Protein AF-A0A959C558-F1 (afdb_monomer_lite)

Secondary structure (DSSP, 8-state):
---------THHHHHHHHHHHHHHHSS---------BPPHHHHHHHHHHHHHHHHHHHHTS-TTSHHHHHHHHHHHHHHHHHHHHHTT--HHHHHHHGGGGS--TT---TT-TTS--TT----HHHHHHHHHHHHHHHB-

Foldseek 3Di:
DDDDDDPPDPVVVVVVVVVVVVVVVVPDPPPPPDFAFDDLVVLLVLLVVLLVVLVVVLVVDDPPDPVNVLSVVLNLLSVQLNVVSVVVDDSLVSLVCSLVLADAPVDPDPDVPPSHPPDDHQDPVNSVVSSVVSSVSGGD

pLDDT: mean 78.66, std 18.76, range [42.34, 96.94]

Radius of gyration: 25.9 Å; chains: 1; bounding box: 41×67×80 Å

Structure (mmCIF, N/CA/C/O backbone):
data_AF-A0A959C558-F1
#
_entry.id   AF-A0A959C558-F1
#
loop_
_atom_site.group_PDB
_atom_site.id
_atom_site.type_symbol
_atom_site.label_atom_id
_atom_site.label_alt_id
_atom_site.label_comp_id
_atom_site.label_asym_id
_atom_site.label_entity_id
_atom_site.label_seq_id
_atom_site.pdbx_PDB_ins_code
_atom_site.Cartn_x
_atom_site.Cartn_y
_atom_site.Cartn_z
_atom_site.occupancy
_atom_site.B_iso_or_equiv
_atom_site.auth_seq_id
_atom_site.auth_comp_id
_atom_site.auth_asym_id
_atom_site.auth_atom_id
_atom_site.pdbx_PDB_model_num
ATOM 1 N N . MET A 1 1 ? -27.855 54.405 -61.502 1.00 42.34 1 MET A N 1
ATOM 2 C CA . MET A 1 1 ? -28.038 53.811 -60.157 1.00 42.34 1 MET A CA 1
ATOM 3 C C . MET A 1 1 ? -26.860 52.882 -59.858 1.00 42.34 1 MET A C 1
ATOM 5 O O . MET A 1 1 ? -26.729 51.867 -60.527 1.00 42.34 1 MET A O 1
ATOM 9 N N . LYS A 1 2 ? -25.957 53.254 -58.937 1.00 42.38 2 LYS A N 1
ATOM 10 C CA . LYS A 1 2 ? -24.793 52.439 -58.524 1.00 42.38 2 LYS A CA 1
ATOM 11 C C . LYS A 1 2 ? -25.196 51.548 -57.340 1.00 42.38 2 LYS A C 1
ATOM 13 O O . LYS A 1 2 ? -25.729 52.064 -56.365 1.00 42.38 2 LYS A O 1
ATOM 18 N N . ARG A 1 3 ? -24.963 50.233 -57.426 1.00 54.16 3 ARG A N 1
ATOM 19 C CA . ARG A 1 3 ? -25.155 49.286 -56.313 1.00 54.16 3 ARG A CA 1
ATOM 20 C C . ARG A 1 3 ? -23.856 49.184 -55.509 1.00 54.16 3 ARG A C 1
ATOM 22 O O . ARG A 1 3 ? -22.824 48.814 -56.061 1.00 54.16 3 ARG A O 1
ATOM 29 N N . THR A 1 4 ? -23.912 49.521 -54.225 1.00 51.28 4 THR A N 1
ATOM 30 C CA . THR A 1 4 ? -22.798 49.383 -53.278 1.00 51.28 4 THR A CA 1
ATOM 31 C C . THR A 1 4 ? -22.761 47.948 -52.757 1.00 51.28 4 THR A C 1
ATOM 33 O O . THR A 1 4 ? -23.655 47.539 -52.023 1.00 51.28 4 THR A O 1
ATOM 36 N N . PHE A 1 5 ? -21.732 47.180 -53.118 1.00 54.28 5 PHE A N 1
ATOM 37 C CA . PHE A 1 5 ? -21.420 45.911 -52.459 1.00 54.28 5 PHE A CA 1
ATOM 38 C C . PHE A 1 5 ? -20.463 46.181 -51.297 1.00 54.28 5 PHE A C 1
ATOM 40 O O . PHE A 1 5 ? -19.358 46.691 -51.487 1.00 54.28 5 PHE A O 1
ATOM 47 N N . ALA A 1 6 ? -20.903 45.858 -50.082 1.00 54.84 6 ALA A N 1
ATOM 48 C CA . ALA A 1 6 ? -20.087 45.943 -48.883 1.00 54.84 6 ALA A CA 1
ATOM 49 C C . ALA A 1 6 ? -18.941 44.916 -48.952 1.00 54.84 6 ALA A C 1
ATOM 51 O O . ALA A 1 6 ? -19.169 43.709 -48.886 1.00 54.84 6 ALA A O 1
ATOM 52 N N . LYS A 1 7 ? -17.698 45.399 -49.057 1.00 52.62 7 LYS A N 1
ATOM 53 C CA . LYS A 1 7 ? -16.482 44.608 -48.819 1.00 52.62 7 LYS A CA 1
ATOM 54 C C . LYS A 1 7 ? -16.401 44.260 -47.327 1.00 52.62 7 LYS A C 1
ATOM 56 O O . LYS A 1 7 ? -15.834 45.023 -46.550 1.00 52.62 7 LYS A O 1
ATOM 61 N N . LYS A 1 8 ? -16.953 43.119 -46.905 1.00 50.59 8 LYS A N 1
ATOM 62 C CA . LYS A 1 8 ? -16.599 42.524 -45.606 1.00 50.59 8 LYS A CA 1
ATOM 63 C C . LYS A 1 8 ? -15.322 41.703 -45.782 1.00 50.59 8 LYS A C 1
ATOM 65 O O . LYS A 1 8 ? -15.321 40.655 -46.415 1.00 50.59 8 LYS A O 1
ATOM 70 N N . SER A 1 9 ? -14.230 42.266 -45.276 1.00 54.00 9 SER A N 1
ATOM 71 C CA . SER A 1 9 ? -12.895 41.669 -45.215 1.00 54.00 9 SER A CA 1
ATOM 72 C C . SER A 1 9 ? -12.901 40.356 -44.403 1.00 54.00 9 SER A C 1
ATOM 74 O O . SER A 1 9 ? -13.531 40.320 -43.345 1.00 54.00 9 SER A O 1
ATOM 76 N N . PRO A 1 10 ? -12.170 39.306 -44.827 1.00 53.06 10 PRO A N 1
ATOM 77 C CA . PRO A 1 10 ? -12.024 38.031 -44.106 1.00 53.06 10 PRO A CA 1
ATOM 78 C C . PRO A 1 10 ? -11.186 38.111 -42.807 1.00 53.06 10 PRO A C 1
ATOM 80 O O . PRO A 1 10 ? -10.848 37.083 -42.224 1.00 53.06 10 PRO A O 1
ATOM 83 N N . MET A 1 11 ? -10.859 39.312 -42.311 1.00 54.78 11 MET A N 1
ATOM 84 C CA . MET A 1 11 ? -10.000 39.522 -41.132 1.00 54.78 11 MET A CA 1
ATOM 85 C C . MET A 1 11 ? -10.522 38.911 -39.819 1.00 54.78 11 MET A C 1
ATOM 87 O O . MET A 1 11 ? -9.720 38.626 -38.935 1.00 54.78 11 MET A O 1
ATOM 91 N N . SER A 1 12 ? -11.828 38.657 -39.678 1.00 54.59 12 SER A N 1
ATOM 92 C CA . SER A 1 12 ? -12.367 38.019 -38.463 1.00 54.59 12 SER A CA 1
ATOM 93 C C . SER A 1 12 ? -12.041 36.521 -38.378 1.00 54.59 12 SER A C 1
ATOM 95 O O . SER A 1 12 ? -12.013 35.974 -37.278 1.00 54.59 12 SER A O 1
ATOM 97 N N . LEU A 1 13 ? -11.773 35.858 -39.510 1.00 55.53 13 LEU A N 1
ATOM 98 C CA . LEU A 1 13 ? -11.476 34.424 -39.533 1.00 55.53 13 LEU A CA 1
ATOM 99 C C . LEU A 1 13 ? -10.050 34.147 -39.030 1.00 55.53 13 LEU A C 1
ATOM 101 O O . LEU A 1 13 ? -9.817 33.197 -38.292 1.00 55.53 13 LEU A O 1
ATOM 105 N N . LEU A 1 14 ? -9.108 35.034 -39.366 1.00 57.03 14 LEU A N 1
ATOM 106 C CA . LEU A 1 14 ? -7.702 34.951 -38.954 1.00 57.03 14 LEU A CA 1
ATOM 107 C C . LEU A 1 14 ? -7.511 35.159 -37.443 1.00 57.03 14 LEU A C 1
ATOM 109 O O . LEU A 1 14 ? -6.673 34.496 -36.834 1.00 57.03 14 LEU A O 1
ATOM 113 N N . ALA A 1 15 ? -8.323 36.020 -36.822 1.00 59.06 15 ALA A N 1
ATOM 114 C CA . ALA A 1 15 ? -8.298 36.230 -35.374 1.00 59.06 15 ALA A CA 1
ATOM 115 C C . ALA A 1 15 ? -8.775 34.989 -34.588 1.00 59.06 15 ALA A C 1
ATOM 117 O O . ALA A 1 15 ? -8.243 34.695 -33.519 1.00 59.06 15 ALA A O 1
ATOM 118 N N . GLY A 1 16 ? -9.724 34.221 -35.140 1.00 58.84 16 GLY A N 1
ATOM 119 C CA . GLY A 1 16 ? -10.201 32.970 -34.538 1.00 58.84 16 GLY A CA 1
ATOM 120 C C . GLY A 1 16 ? -9.140 31.864 -34.515 1.00 58.84 16 GLY A C 1
ATOM 121 O O . GLY A 1 16 ? -9.011 31.161 -33.515 1.00 58.84 16 GLY A O 1
ATOM 122 N N . PHE A 1 17 ? -8.324 31.753 -35.570 1.00 60.06 17 PHE A N 1
ATOM 123 C CA . PHE A 1 17 ? -7.236 30.767 -35.630 1.00 60.06 17 PHE A CA 1
ATOM 124 C C . PHE A 1 17 ? -6.102 31.063 -34.640 1.00 60.06 17 PHE A C 1
ATOM 126 O O . PHE A 1 17 ? -5.551 30.131 -34.055 1.00 60.06 17 PHE A O 1
ATOM 133 N N . PHE A 1 18 ? -5.784 32.337 -34.392 1.00 61.16 18 PHE A N 1
ATOM 134 C CA . PHE A 1 18 ? -4.769 32.706 -33.399 1.00 61.16 18 PHE A CA 1
ATOM 135 C C . PHE A 1 18 ? -5.213 32.410 -31.960 1.00 61.16 18 PHE A C 1
ATOM 137 O O . PHE A 1 18 ? -4.411 31.920 -31.165 1.00 61.16 18 PHE A O 1
ATOM 144 N N . LEU A 1 19 ? -6.491 32.632 -31.633 1.00 60.91 19 LEU A N 1
ATOM 145 C CA . LEU A 1 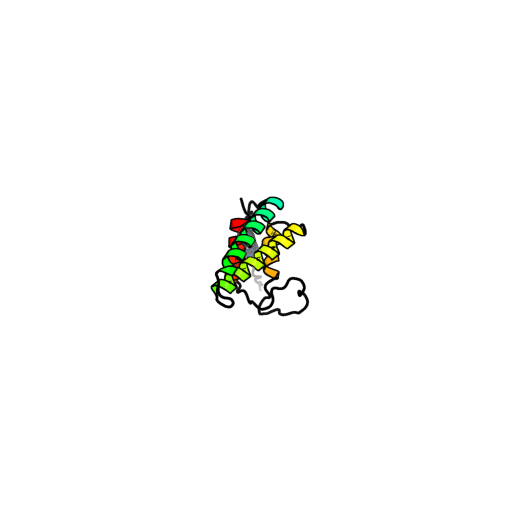19 ? -7.031 32.303 -30.310 1.00 60.91 19 LEU A CA 1
ATOM 146 C C . LEU A 1 19 ? -7.072 30.782 -30.073 1.00 60.91 19 LEU A C 1
ATOM 148 O O . LEU A 1 19 ? -6.740 30.316 -28.985 1.00 60.91 19 LEU A O 1
ATOM 152 N N . PHE A 1 20 ? -7.421 30.003 -31.104 1.00 57.84 20 PHE A N 1
ATOM 153 C CA . PHE A 1 20 ? -7.433 28.538 -31.032 1.00 57.84 20 PHE A CA 1
ATOM 154 C C . PHE A 1 20 ? -6.015 27.950 -30.930 1.00 57.84 20 PHE A C 1
ATOM 156 O O . PHE A 1 20 ? -5.785 27.014 -30.167 1.00 57.84 20 PHE A O 1
ATOM 163 N N . GLY A 1 21 ? -5.041 28.537 -31.636 1.00 60.59 21 GLY A N 1
ATOM 164 C CA . GLY A 1 21 ? -3.632 28.150 -31.537 1.00 60.59 21 GLY A CA 1
ATOM 165 C C . GLY A 1 21 ? -3.041 28.391 -30.145 1.00 60.59 21 GLY A C 1
ATOM 166 O O . GLY A 1 21 ? -2.326 27.536 -29.630 1.00 60.59 21 GLY A O 1
ATOM 167 N N . PHE A 1 22 ? -3.383 29.509 -29.497 1.00 61.56 22 PHE A N 1
ATOM 168 C CA . PHE A 1 22 ? -2.889 29.817 -28.150 1.00 61.56 22 PHE A CA 1
ATOM 169 C C . PHE A 1 22 ? -3.505 28.906 -27.070 1.00 61.56 22 PHE A C 1
ATOM 171 O O . PHE A 1 22 ? -2.815 28.517 -26.132 1.00 61.56 22 PHE A O 1
ATOM 178 N N . LEU A 1 23 ? -4.768 28.493 -27.238 1.00 57.38 23 LEU A N 1
ATOM 179 C CA . LEU A 1 23 ? -5.447 27.530 -26.357 1.00 57.38 23 LEU A CA 1
ATOM 180 C C . LEU A 1 23 ? -4.857 26.110 -26.431 1.00 57.38 23 LEU A C 1
ATOM 182 O O . LEU A 1 23 ? -4.850 25.400 -25.429 1.00 57.38 23 LEU A O 1
ATOM 186 N N . LEU A 1 24 ? -4.318 25.698 -27.583 1.00 58.75 24 LEU A N 1
ATOM 187 C CA . LEU A 1 24 ? -3.624 24.408 -27.723 1.00 58.75 24 LEU A CA 1
ATOM 188 C C . LEU A 1 24 ? -2.228 24.404 -27.076 1.00 58.75 24 LEU A C 1
ATOM 190 O O . LEU A 1 24 ? -1.742 23.344 -26.694 1.00 58.75 24 LEU A O 1
ATOM 194 N N . LEU A 1 25 ? -1.595 25.571 -26.917 1.00 58.12 25 LEU A N 1
ATOM 195 C CA . LEU A 1 25 ? -0.308 25.720 -26.222 1.00 58.12 25 LEU A CA 1
ATOM 196 C C . LEU A 1 25 ? -0.454 25.807 -24.695 1.00 58.12 25 LEU A C 1
ATOM 198 O O . LEU A 1 25 ? 0.499 25.506 -23.980 1.00 58.12 25 LEU A O 1
ATOM 202 N N . THR A 1 26 ? -1.633 26.186 -24.191 1.00 56.09 26 THR A N 1
ATOM 203 C CA . THR A 1 26 ? -1.946 26.215 -22.750 1.00 56.09 26 THR A CA 1
ATOM 204 C C . THR A 1 26 ? -2.717 24.987 -22.271 1.00 56.09 26 THR A C 1
ATOM 206 O O . THR A 1 26 ? -2.997 24.877 -21.076 1.00 56.09 26 THR A O 1
ATOM 209 N N . ALA A 1 27 ? -3.026 24.043 -23.168 1.00 53.09 27 ALA A N 1
ATOM 210 C CA . ALA A 1 27 ? -3.587 22.741 -22.836 1.00 53.09 27 ALA A CA 1
ATOM 211 C C . ALA A 1 27 ? -2.550 21.903 -22.072 1.00 53.09 27 ALA A C 1
ATOM 213 O O . ALA A 1 27 ? -1.817 21.097 -22.638 1.00 53.09 27 ALA A O 1
ATOM 214 N N . GLY A 1 28 ? -2.485 22.183 -20.771 1.00 49.69 28 GLY A N 1
ATOM 215 C CA . GLY A 1 28 ? -2.039 21.326 -19.685 1.00 49.69 28 GLY A CA 1
ATOM 216 C C . GLY A 1 28 ? -1.131 20.179 -20.090 1.00 49.69 28 GLY A C 1
ATOM 217 O O . GLY A 1 28 ? -1.588 19.049 -20.257 1.00 49.69 28 GLY A O 1
ATOM 218 N N . ARG A 1 29 ? 0.179 20.431 -20.066 1.00 49.72 29 ARG A N 1
ATOM 219 C CA . ARG A 1 29 ? 1.078 19.412 -19.533 1.00 49.72 29 ARG A CA 1
ATOM 220 C C . ARG A 1 29 ? 0.676 19.206 -18.072 1.00 49.72 29 ARG A C 1
ATOM 222 O O . ARG A 1 29 ? 1.213 19.845 -17.177 1.00 49.72 29 ARG A O 1
ATOM 229 N N . ALA A 1 30 ? -0.318 18.354 -17.835 1.00 47.44 30 ALA A N 1
ATOM 230 C CA . ALA A 1 30 ? -0.307 17.546 -16.634 1.00 47.44 30 ALA A CA 1
ATOM 231 C C . ALA A 1 30 ? 0.963 16.708 -16.773 1.00 47.44 30 ALA A C 1
ATOM 233 O O . ALA A 1 30 ? 0.984 15.713 -17.495 1.00 47.44 30 ALA A O 1
ATOM 234 N N . GLU A 1 31 ? 2.070 17.216 -16.237 1.00 45.94 31 GLU A N 1
ATOM 235 C CA . GLU A 1 31 ? 3.290 16.439 -16.134 1.00 45.94 31 GLU A CA 1
ATOM 236 C C . GLU A 1 31 ? 2.910 15.207 -15.323 1.00 45.94 31 GLU A C 1
ATOM 238 O O . GLU A 1 31 ? 2.581 15.312 -14.142 1.00 45.94 31 GLU A O 1
ATOM 243 N N . ALA A 1 32 ? 2.847 14.049 -15.983 1.00 52.47 32 ALA A N 1
ATOM 244 C CA . ALA A 1 32 ? 2.770 12.786 -15.281 1.00 52.47 32 ALA A CA 1
ATOM 245 C C . ALA A 1 32 ? 3.970 12.775 -14.332 1.00 52.47 32 ALA A C 1
ATOM 247 O O . ALA A 1 32 ? 5.115 12.746 -14.796 1.00 52.47 32 ALA A O 1
ATOM 248 N N . GLN A 1 33 ? 3.715 12.905 -13.026 1.00 60.19 33 GLN A N 1
ATOM 249 C CA . GLN A 1 33 ? 4.766 12.819 -12.021 1.00 60.19 33 GLN A CA 1
ATOM 250 C C . GLN A 1 33 ? 5.444 11.469 -12.223 1.00 60.19 33 GLN A C 1
ATOM 252 O O . GLN A 1 33 ? 4.868 10.416 -11.966 1.00 60.19 33 GLN A O 1
ATOM 257 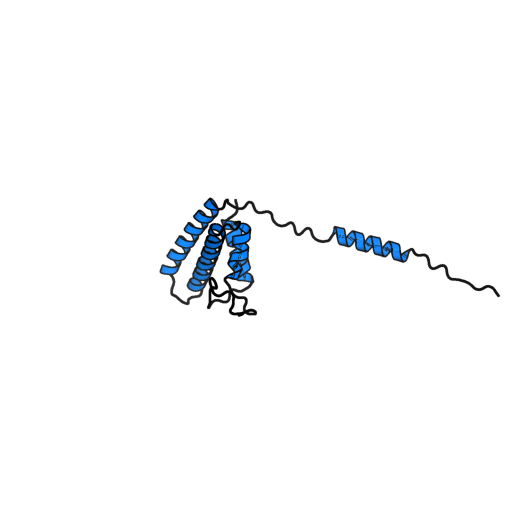N N . THR A 1 34 ? 6.645 11.509 -12.794 1.00 75.62 34 THR A N 1
ATOM 258 C CA . THR A 1 34 ? 7.413 10.307 -13.088 1.00 75.62 34 THR A CA 1
ATOM 259 C C . THR A 1 34 ? 8.115 9.936 -11.800 1.00 75.62 34 THR A C 1
ATOM 261 O O . THR A 1 34 ? 9.147 10.508 -11.455 1.00 75.62 34 THR A O 1
ATOM 264 N N . TYR A 1 35 ? 7.499 9.040 -11.041 1.00 84.38 35 TYR A N 1
ATOM 265 C CA . TYR A 1 35 ? 8.092 8.544 -9.813 1.00 84.38 35 TYR A CA 1
ATOM 266 C C . TYR A 1 35 ? 9.205 7.539 -10.117 1.00 84.38 35 TYR A C 1
ATOM 268 O O . TYR A 1 35 ? 9.106 6.734 -11.046 1.00 84.38 35 TYR A O 1
ATOM 276 N N . ASN A 1 36 ? 10.261 7.559 -9.302 1.00 92.25 36 ASN A N 1
ATOM 277 C CA . ASN A 1 36 ? 11.300 6.539 -9.342 1.00 92.25 36 ASN A CA 1
ATOM 278 C C . ASN A 1 36 ? 10.827 5.307 -8.562 1.00 92.25 36 ASN A C 1
ATOM 280 O O . ASN A 1 36 ? 11.062 5.188 -7.362 1.00 92.25 36 ASN A O 1
ATOM 284 N N . TRP A 1 37 ? 10.081 4.427 -9.223 1.00 94.19 37 TRP A N 1
ATOM 285 C CA . TRP A 1 37 ? 9.516 3.239 -8.590 1.00 94.19 37 TRP A CA 1
ATOM 286 C C . TRP A 1 37 ? 10.594 2.233 -8.183 1.00 94.19 37 TRP A C 1
ATOM 288 O O . TRP A 1 37 ? 11.555 1.983 -8.916 1.00 94.19 37 TRP A O 1
ATOM 298 N N . MET A 1 38 ? 10.396 1.598 -7.028 1.00 96.00 38 MET A N 1
ATOM 299 C CA . MET A 1 38 ? 11.201 0.454 -6.613 1.00 96.00 38 MET A CA 1
ATOM 300 C C . MET A 1 38 ? 11.133 -0.676 -7.648 1.00 96.00 38 MET A C 1
ATOM 302 O O . MET A 1 38 ? 10.131 -0.866 -8.340 1.00 96.00 38 MET A O 1
ATOM 306 N N . GLN A 1 39 ? 12.192 -1.482 -7.704 1.00 94.75 39 GLN A N 1
ATOM 307 C CA . GLN A 1 39 ? 12.177 -2.724 -8.476 1.00 94.75 39 GLN A CA 1
ATOM 308 C C . GLN A 1 39 ? 11.193 -3.727 -7.860 1.00 94.75 39 GLN A C 1
ATOM 310 O O . GLN A 1 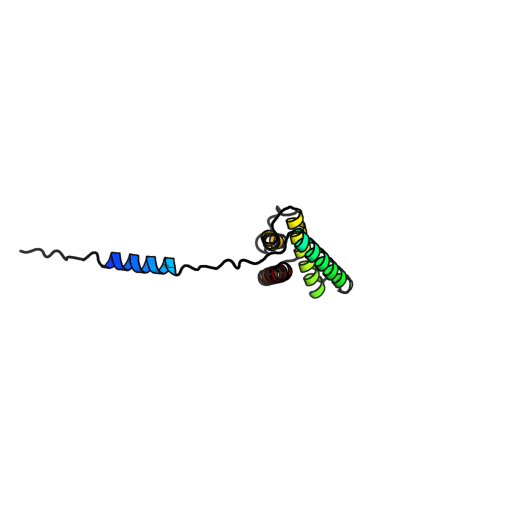39 ? 10.984 -3.731 -6.645 1.00 94.75 39 GLN A O 1
ATOM 315 N N . SER A 1 40 ? 10.623 -4.613 -8.681 1.00 94.75 40 SER A N 1
ATOM 316 C CA . SER A 1 40 ? 9.564 -5.543 -8.261 1.00 94.75 40 SER A CA 1
ATOM 317 C C . SER A 1 40 ? 9.924 -6.375 -7.026 1.00 94.75 40 SER A C 1
ATOM 319 O O . SER A 1 40 ? 9.090 -6.523 -6.135 1.00 94.75 40 SER A O 1
ATOM 321 N N . ASP A 1 41 ? 11.152 -6.889 -6.931 1.00 94.75 41 ASP A N 1
ATOM 322 C CA . ASP A 1 41 ? 11.586 -7.697 -5.782 1.00 94.75 41 ASP A CA 1
ATOM 323 C C . ASP A 1 41 ? 11.704 -6.869 -4.499 1.00 94.75 41 ASP A C 1
ATOM 325 O O . ASP A 1 41 ? 11.280 -7.307 -3.428 1.00 94.75 41 ASP A O 1
ATOM 329 N N . GLN A 1 42 ? 12.222 -5.643 -4.611 1.00 96.06 42 GLN A N 1
ATOM 330 C CA . GLN A 1 42 ? 12.318 -4.712 -3.491 1.00 96.06 42 GLN A CA 1
ATOM 331 C C . GLN A 1 42 ? 10.921 -4.294 -3.019 1.00 96.06 42 GLN A C 1
ATOM 333 O O . GLN A 1 42 ? 10.619 -4.402 -1.833 1.00 96.06 42 GLN A O 1
ATOM 338 N N . ALA A 1 43 ? 10.040 -3.903 -3.944 1.00 96.12 43 ALA A N 1
ATOM 339 C CA . ALA A 1 43 ? 8.661 -3.536 -3.636 1.00 96.12 43 ALA A CA 1
ATOM 340 C C . ALA A 1 43 ? 7.918 -4.684 -2.934 1.00 96.12 43 ALA A C 1
ATOM 342 O O . ALA A 1 43 ? 7.248 -4.472 -1.925 1.00 96.12 43 ALA A O 1
ATOM 343 N N . GLN A 1 44 ? 8.085 -5.922 -3.407 1.00 96.62 44 GLN A N 1
ATOM 344 C CA . GLN A 1 44 ? 7.512 -7.106 -2.765 1.00 96.62 44 GLN A CA 1
ATOM 345 C C . GLN A 1 44 ? 7.980 -7.291 -1.319 1.00 96.62 44 GLN A C 1
ATOM 347 O O . GLN A 1 44 ? 7.168 -7.642 -0.460 1.00 96.62 44 GLN A O 1
ATOM 352 N N . GLN A 1 45 ? 9.268 -7.084 -1.038 1.00 96.81 45 GLN A N 1
ATOM 353 C CA . GLN A 1 45 ? 9.799 -7.182 0.323 1.00 96.81 45 GLN A CA 1
ATOM 354 C C . GLN A 1 45 ? 9.244 -6.073 1.222 1.00 96.81 45 GLN A C 1
ATOM 356 O O . GLN A 1 45 ? 8.756 -6.380 2.312 1.00 96.81 45 GLN A O 1
ATOM 361 N N . THR A 1 46 ? 9.232 -4.826 0.744 1.00 96.94 46 THR A N 1
ATOM 362 C CA . THR A 1 46 ? 8.647 -3.679 1.456 1.00 96.94 46 THR A CA 1
ATOM 363 C C . THR A 1 46 ? 7.180 -3.936 1.803 1.00 96.94 46 THR A C 1
ATOM 365 O O . THR A 1 46 ? 6.773 -3.801 2.955 1.00 96.94 46 THR A O 1
ATOM 368 N N . ILE A 1 47 ? 6.388 -4.403 0.835 1.00 96.69 47 ILE A N 1
ATOM 369 C CA . ILE A 1 47 ? 4.962 -4.688 1.040 1.00 96.69 47 ILE A CA 1
ATOM 370 C C . ILE A 1 47 ? 4.755 -5.843 2.026 1.00 96.69 47 ILE A C 1
ATOM 372 O O . ILE A 1 47 ? 3.857 -5.779 2.864 1.00 96.69 47 ILE A O 1
ATOM 376 N N . LYS A 1 48 ? 5.574 -6.902 1.968 1.00 96.25 48 LYS A N 1
ATOM 377 C CA . LYS A 1 48 ? 5.496 -8.010 2.938 1.00 96.25 48 LYS A CA 1
ATOM 378 C C . LYS A 1 48 ? 5.723 -7.528 4.369 1.00 96.25 48 LYS A C 1
ATOM 380 O O . LYS A 1 48 ? 4.996 -7.947 5.272 1.00 96.25 48 LYS A O 1
ATOM 385 N N . GLN A 1 49 ? 6.717 -6.666 4.574 1.00 96.38 49 GLN A N 1
ATOM 386 C CA . GLN A 1 49 ? 6.991 -6.071 5.881 1.00 96.38 49 GLN A CA 1
ATOM 387 C C . GLN A 1 49 ? 5.813 -5.210 6.348 1.00 96.38 49 GLN A C 1
ATOM 389 O O . GLN A 1 49 ? 5.327 -5.411 7.459 1.00 96.38 49 GLN A O 1
ATOM 394 N N . GLU A 1 50 ? 5.284 -4.344 5.482 1.00 96.12 50 GLU A N 1
ATOM 395 C CA . GLU A 1 50 ? 4.129 -3.493 5.797 1.00 96.12 50 GLU A CA 1
ATOM 396 C C . GLU A 1 50 ? 2.897 -4.317 6.199 1.00 96.12 50 GLU A C 1
ATOM 398 O O . GLU A 1 50 ? 2.292 -4.083 7.244 1.00 96.12 50 GLU A O 1
ATOM 403 N N . VAL A 1 51 ? 2.558 -5.351 5.422 1.00 95.31 51 VAL A N 1
ATOM 404 C CA . VAL A 1 51 ? 1.429 -6.241 5.731 1.00 95.31 51 VAL A CA 1
ATOM 405 C C . VAL A 1 51 ? 1.628 -6.951 7.072 1.00 95.31 51 VAL A C 1
ATOM 407 O O . VAL A 1 51 ? 0.661 -7.126 7.811 1.00 95.31 51 VAL A O 1
ATOM 410 N N . THR A 1 52 ? 2.860 -7.334 7.409 1.00 95.50 52 THR A N 1
ATOM 411 C CA . THR A 1 52 ? 3.182 -7.983 8.691 1.00 95.50 52 THR A CA 1
ATOM 412 C C . THR A 1 52 ? 2.982 -7.018 9.862 1.00 95.50 52 THR A C 1
ATOM 414 O O . THR A 1 52 ? 2.389 -7.388 10.880 1.00 95.50 52 THR A O 1
ATOM 417 N N . THR A 1 53 ? 3.405 -5.762 9.703 1.00 95.69 53 THR A N 1
ATOM 418 C CA . THR A 1 53 ? 3.171 -4.690 10.681 1.00 95.69 53 THR A CA 1
ATOM 419 C C . THR A 1 53 ? 1.676 -4.460 10.886 1.00 95.69 53 THR A C 1
ATOM 421 O O . THR A 1 53 ? 1.198 -4.535 12.016 1.00 95.69 53 THR A O 1
ATOM 424 N N . LEU A 1 54 ? 0.910 -4.296 9.803 1.00 94.94 54 LEU A N 1
ATOM 425 C CA . LEU A 1 54 ? -0.540 -4.089 9.869 1.00 94.94 54 LEU A CA 1
ATOM 426 C C . LEU A 1 54 ? -1.265 -5.282 10.511 1.00 94.94 54 LEU A C 1
ATOM 428 O O . LEU A 1 54 ? -2.157 -5.099 11.336 1.00 94.94 54 LEU A O 1
ATOM 432 N N . GLN A 1 55 ? -0.860 -6.516 10.196 1.00 93.19 55 GLN A N 1
ATOM 433 C CA . GLN A 1 55 ? -1.410 -7.717 10.835 1.00 93.19 55 GLN A CA 1
ATOM 434 C C . GLN A 1 55 ? -1.120 -7.776 12.335 1.00 93.19 55 GLN A C 1
ATOM 436 O O . GLN A 1 55 ? -1.960 -8.254 13.096 1.00 93.19 55 GLN A O 1
ATOM 441 N N . THR A 1 56 ? 0.042 -7.289 12.764 1.00 93.81 56 THR A N 1
ATOM 442 C CA . THR A 1 56 ? 0.382 -7.182 14.187 1.00 93.81 56 THR A CA 1
ATOM 443 C C . THR A 1 56 ? -0.490 -6.125 14.863 1.00 93.81 56 THR A C 1
ATOM 445 O O . THR A 1 56 ? -1.061 -6.391 15.919 1.00 93.81 56 THR A O 1
ATOM 448 N N . SER A 1 57 ? -0.691 -4.969 14.223 1.00 92.62 57 SER A N 1
ATOM 449 C CA . SER A 1 57 ? -1.593 -3.920 14.715 1.00 92.62 57 SER A CA 1
ATOM 450 C C . SER A 1 57 ? -3.037 -4.408 14.872 1.00 92.62 57 SER A C 1
ATOM 452 O O . SER A 1 57 ? -3.669 -4.097 15.878 1.00 92.62 57 SER A O 1
ATOM 454 N N . LEU A 1 58 ? -3.550 -5.223 13.940 1.00 91.88 58 LEU A N 1
ATOM 455 C CA . LEU A 1 58 ? -4.912 -5.775 14.026 1.00 91.88 58 LEU A CA 1
ATOM 456 C C . LEU A 1 58 ? -5.144 -6.638 15.273 1.00 91.88 58 LEU A C 1
ATOM 458 O O . LEU A 1 58 ? -6.265 -6.670 15.771 1.00 91.88 58 LEU A O 1
ATOM 462 N N . GLN A 1 59 ? -4.118 -7.318 15.795 1.00 91.94 59 GLN A N 1
ATOM 463 C CA . GLN A 1 59 ? -4.253 -8.157 16.997 1.00 91.94 59 GLN A CA 1
ATOM 464 C C . GLN A 1 59 ? -4.508 -7.332 18.265 1.00 91.94 59 GLN A C 1
ATOM 466 O O . GLN A 1 59 ? -5.107 -7.834 19.212 1.00 91.94 59 GLN A O 1
ATOM 471 N N . GLY A 1 60 ? -4.067 -6.070 18.280 1.00 90.25 60 GLY A N 1
ATOM 472 C CA . GLY A 1 60 ? -4.286 -5.140 19.388 1.00 90.25 60 GLY A CA 1
ATOM 473 C C . GLY A 1 60 ? -5.570 -4.315 19.274 1.00 90.25 60 GLY A C 1
ATOM 474 O O . GLY A 1 60 ? -5.853 -3.520 20.168 1.00 90.25 60 GLY A O 1
ATOM 475 N N . LEU A 1 61 ? -6.334 -4.462 18.187 1.00 92.88 61 LEU A N 1
ATOM 476 C CA . LEU A 1 61 ? -7.511 -3.645 17.901 1.00 92.88 61 LEU A CA 1
ATOM 477 C C . LEU A 1 61 ? -8.800 -4.456 18.025 1.00 92.88 61 LEU A C 1
ATOM 479 O O . LEU A 1 61 ? -8.894 -5.596 17.577 1.00 92.88 61 LEU A O 1
ATOM 483 N N . THR A 1 62 ? -9.833 -3.830 18.584 1.00 92.38 62 THR A N 1
ATOM 484 C CA . THR A 1 62 ? -11.156 -4.448 18.700 1.00 92.38 62 THR A CA 1
ATOM 485 C C . THR A 1 62 ? -11.839 -4.514 17.328 1.00 92.38 62 THR A C 1
ATOM 487 O O . THR A 1 62 ? -12.012 -3.462 16.697 1.00 92.38 62 THR A O 1
ATOM 490 N N . PRO A 1 63 ? -12.284 -5.701 16.870 1.00 89.94 63 PRO A N 1
ATOM 491 C CA . PRO A 1 63 ? -13.004 -5.851 15.608 1.00 89.94 63 PRO A CA 1
ATOM 492 C C . PRO A 1 63 ? -14.222 -4.929 15.498 1.00 89.94 63 PRO A C 1
ATOM 494 O O . PRO A 1 63 ? -14.955 -4.727 16.465 1.00 89.94 63 PRO A O 1
ATOM 497 N N . GLY A 1 64 ? -14.439 -4.364 14.309 1.00 83.44 64 GLY A N 1
ATOM 498 C CA . GLY A 1 64 ? -15.569 -3.474 14.017 1.00 83.44 64 GLY A CA 1
ATOM 499 C C . GLY A 1 64 ? -15.382 -2.017 14.451 1.00 83.44 64 GLY A C 1
ATOM 500 O O . GLY A 1 64 ? -16.180 -1.167 14.059 1.00 83.44 64 GLY A O 1
ATOM 501 N N . THR A 1 65 ? -14.323 -1.691 15.199 1.00 89.38 65 THR A N 1
ATOM 502 C CA . THR A 1 65 ? -13.957 -0.290 15.461 1.00 89.38 65 THR A CA 1
ATOM 503 C C . THR A 1 65 ? -13.414 0.386 14.203 1.00 89.38 65 THR A C 1
ATOM 505 O O . THR A 1 65 ? -12.884 -0.270 13.306 1.00 89.38 65 THR A O 1
ATOM 508 N N . GLN A 1 66 ? -13.495 1.720 14.144 1.00 89.12 66 GLN A N 1
ATOM 509 C CA . GLN A 1 66 ? -12.957 2.484 13.014 1.00 89.12 66 GLN A CA 1
ATOM 510 C C . GLN A 1 66 ? -11.464 2.202 12.790 1.00 89.12 66 GLN A C 1
ATOM 512 O O . GLN A 1 66 ? -11.066 1.966 11.656 1.00 89.12 66 GLN A O 1
ATOM 517 N N . GLY A 1 67 ? -10.661 2.161 13.860 1.00 89.25 67 GLY A N 1
ATOM 518 C CA . GLY A 1 67 ? -9.231 1.860 13.759 1.00 89.25 67 GLY A CA 1
ATOM 519 C C . GLY A 1 67 ? -8.956 0.452 13.228 1.00 89.25 67 GLY A C 1
ATOM 520 O O . GLY A 1 67 ? -8.087 0.276 12.383 1.00 89.25 67 GLY A O 1
ATOM 521 N N . TYR A 1 68 ? -9.732 -0.549 13.658 1.00 91.25 68 TYR A N 1
ATOM 522 C CA . TYR A 1 68 ? -9.611 -1.908 13.125 1.00 91.25 68 TYR A CA 1
ATOM 523 C C . TYR A 1 68 ? -9.921 -1.958 11.626 1.00 91.25 68 TYR A C 1
ATOM 525 O O . TYR A 1 68 ? -9.162 -2.532 10.849 1.00 91.25 68 TYR A O 1
ATOM 533 N N . ASN A 1 69 ? -11.025 -1.331 11.218 1.00 89.62 69 ASN A N 1
ATOM 534 C CA . ASN A 1 69 ? -11.470 -1.324 9.828 1.00 89.62 69 ASN A CA 1
ATOM 535 C C . ASN A 1 69 ? -10.476 -0.593 8.917 1.00 89.62 69 ASN A C 1
ATOM 537 O O . ASN A 1 69 ? -10.210 -1.059 7.812 1.00 89.62 69 ASN A O 1
ATOM 541 N N . ASP A 1 70 ? -9.900 0.512 9.390 1.00 90.69 70 ASP A N 1
ATOM 542 C CA . ASP A 1 70 ? -8.890 1.272 8.656 1.00 90.69 70 ASP A CA 1
ATOM 543 C C . ASP A 1 70 ? -7.624 0.438 8.411 1.00 90.69 70 ASP A C 1
ATOM 545 O O . ASP A 1 70 ? -7.213 0.249 7.265 1.00 90.69 70 ASP A O 1
ATOM 549 N N . VAL A 1 71 ? -7.067 -0.182 9.456 1.00 93.19 71 VAL A N 1
ATOM 550 C CA . VAL A 1 71 ? -5.898 -1.071 9.324 1.00 93.19 71 VAL A CA 1
ATOM 551 C C . VAL A 1 71 ? -6.211 -2.271 8.423 1.00 93.19 71 VAL A C 1
ATOM 553 O O . VAL A 1 71 ? -5.364 -2.702 7.636 1.00 93.19 71 VAL A O 1
ATOM 556 N N . LEU A 1 72 ? -7.434 -2.802 8.489 1.00 91.81 72 LEU A N 1
ATOM 557 C CA . LEU A 1 72 ? -7.867 -3.909 7.642 1.00 91.81 72 LEU A CA 1
ATOM 558 C C . LEU A 1 72 ? -7.913 -3.502 6.159 1.00 91.81 72 LEU A C 1
ATOM 560 O O . LEU A 1 72 ? -7.407 -4.242 5.312 1.00 91.81 72 LEU A O 1
ATOM 564 N N . ILE A 1 73 ? -8.454 -2.321 5.848 1.00 92.12 73 ILE A N 1
ATOM 565 C CA . ILE A 1 73 ? -8.473 -1.747 4.493 1.00 92.12 73 ILE A CA 1
ATOM 566 C C . ILE A 1 73 ? -7.044 -1.612 3.951 1.00 92.12 73 ILE A C 1
ATOM 568 O O . ILE A 1 73 ? -6.768 -2.096 2.850 1.00 92.12 73 ILE A O 1
ATOM 572 N N . HIS A 1 74 ? -6.123 -1.044 4.736 1.00 94.31 74 HIS A N 1
ATOM 573 C CA . HIS A 1 74 ? -4.715 -0.918 4.345 1.00 94.31 74 HIS A CA 1
ATOM 574 C C . HIS A 1 74 ? -4.089 -2.295 4.087 1.00 94.31 74 HIS A C 1
ATOM 576 O O . HIS A 1 74 ? -3.468 -2.518 3.046 1.00 94.31 74 HIS A O 1
ATOM 582 N N . ALA A 1 75 ? -4.308 -3.266 4.978 1.00 93.81 75 ALA A N 1
ATOM 583 C CA . ALA A 1 75 ? -3.749 -4.608 4.828 1.00 93.81 75 ALA A CA 1
ATOM 584 C C . ALA A 1 75 ? -4.252 -5.311 3.555 1.00 93.81 75 ALA A C 1
ATOM 586 O O . ALA A 1 75 ? -3.477 -5.987 2.872 1.00 93.81 75 ALA A O 1
ATOM 587 N N . HIS A 1 76 ? -5.536 -5.161 3.219 1.00 92.75 76 HIS A N 1
ATOM 588 C CA . HIS A 1 76 ? -6.103 -5.707 1.985 1.00 92.75 76 HIS A CA 1
ATOM 589 C C . HIS A 1 76 ? -5.567 -5.002 0.740 1.00 92.75 76 HIS A C 1
ATOM 591 O O . HIS A 1 76 ? -5.194 -5.680 -0.220 1.00 92.75 76 HIS A O 1
ATOM 597 N N . TYR A 1 77 ? -5.453 -3.675 0.777 1.00 94.44 77 TYR A N 1
ATOM 598 C CA . TYR A 1 77 ? -4.880 -2.895 -0.314 1.00 94.44 77 TYR A CA 1
ATOM 599 C C . TYR A 1 77 ? -3.431 -3.311 -0.615 1.00 94.44 77 TYR A C 1
ATOM 601 O O . TYR A 1 77 ? -3.116 -3.689 -1.744 1.00 94.44 77 TYR A O 1
ATOM 609 N N . TYR A 1 78 ? -2.565 -3.377 0.398 1.00 96.44 78 TYR A N 1
ATOM 610 C CA . TYR A 1 78 ? -1.172 -3.797 0.220 1.00 96.44 78 TYR A CA 1
ATOM 611 C C . TYR A 1 78 ? -1.040 -5.252 -0.254 1.00 96.44 78 TYR A C 1
ATOM 613 O O . TYR A 1 78 ? -0.231 -5.549 -1.137 1.00 96.44 78 TYR A O 1
ATOM 621 N N . LYS A 1 79 ? -1.882 -6.171 0.238 1.00 94.69 79 LYS A N 1
ATOM 622 C CA . LYS A 1 79 ? -1.941 -7.549 -0.290 1.00 94.69 79 LYS A CA 1
ATOM 623 C C . LYS A 1 79 ? -2.336 -7.585 -1.769 1.00 94.69 79 LYS A C 1
ATOM 625 O O . LYS A 1 79 ? -1.809 -8.406 -2.519 1.00 94.69 79 LYS A O 1
ATOM 630 N N . ALA A 1 80 ? -3.239 -6.708 -2.191 1.00 93.94 80 ALA A N 1
ATOM 631 C CA . ALA A 1 80 ? -3.683 -6.611 -3.573 1.00 93.94 80 ALA A CA 1
ATOM 632 C C . ALA A 1 80 ? -2.592 -6.046 -4.501 1.00 93.94 80 ALA A C 1
ATOM 634 O O . ALA A 1 80 ? -2.452 -6.539 -5.625 1.00 93.94 80 ALA A O 1
ATOM 635 N N . ILE A 1 81 ? -1.782 -5.090 -4.027 1.00 95.44 81 ILE A N 1
ATOM 636 C CA . ILE A 1 81 ? -0.571 -4.636 -4.734 1.00 95.44 81 ILE A CA 1
ATOM 637 C C . ILE A 1 81 ? 0.409 -5.807 -4.868 1.00 95.44 81 ILE A C 1
ATOM 639 O O . ILE A 1 81 ? 0.849 -6.118 -5.973 1.00 95.44 81 ILE A O 1
ATOM 643 N N . TYR A 1 82 ? 0.695 -6.508 -3.765 1.00 95.75 82 TYR A N 1
ATOM 644 C CA . TYR A 1 82 ? 1.622 -7.643 -3.752 1.00 95.75 82 TYR A CA 1
ATOM 645 C C . TYR A 1 82 ? 1.254 -8.711 -4.789 1.00 95.75 82 TYR A C 1
ATOM 647 O O . TYR A 1 82 ? 2.098 -9.119 -5.586 1.00 95.75 82 TYR A O 1
ATOM 655 N N . ARG A 1 83 ? -0.017 -9.136 -4.816 1.00 94.75 83 ARG A N 1
ATOM 656 C CA . ARG A 1 83 ? -0.514 -10.140 -5.772 1.00 94.75 83 ARG A CA 1
ATOM 657 C C . ARG A 1 83 ? -0.324 -9.707 -7.223 1.00 94.75 83 ARG A C 1
ATOM 659 O O . ARG A 1 83 ? 0.034 -10.536 -8.052 1.00 94.75 83 ARG A O 1
ATOM 666 N N . ARG A 1 84 ? -0.530 -8.423 -7.529 1.00 94.44 84 ARG A N 1
ATOM 667 C CA . ARG A 1 84 ? -0.364 -7.885 -8.888 1.00 94.44 84 ARG A CA 1
ATOM 668 C C . ARG A 1 84 ? 1.100 -7.844 -9.313 1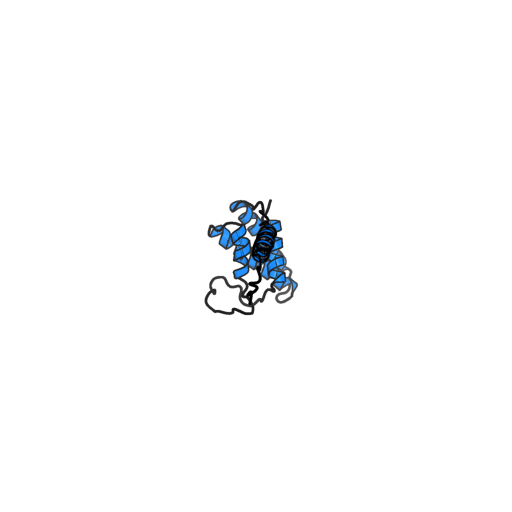.00 94.44 84 ARG A C 1
ATOM 670 O O . ARG A 1 84 ? 1.398 -8.278 -10.423 1.00 94.44 84 ARG A O 1
ATOM 677 N N . ILE A 1 85 ? 2.006 -7.437 -8.422 1.00 95.31 85 ILE A N 1
ATOM 678 C CA . ILE A 1 85 ? 3.450 -7.469 -8.702 1.00 95.31 85 ILE A CA 1
ATOM 679 C C . ILE A 1 85 ? 3.912 -8.912 -8.944 1.00 95.31 85 ILE A C 1
ATOM 681 O O . ILE A 1 85 ? 4.604 -9.182 -9.922 1.00 95.31 85 ILE A O 1
ATOM 685 N N . VAL A 1 86 ? 3.477 -9.861 -8.105 1.00 94.50 86 VAL A N 1
ATOM 686 C CA . VAL A 1 86 ? 3.753 -11.297 -8.306 1.00 94.50 86 VAL A CA 1
ATOM 687 C C . VAL A 1 86 ? 3.155 -11.810 -9.621 1.00 94.50 86 VAL A C 1
ATOM 689 O O . VAL A 1 86 ? 3.755 -12.650 -10.284 1.00 94.50 86 VAL A O 1
ATOM 692 N N . GLY A 1 87 ? 2.005 -11.272 -10.032 1.00 92.94 87 GLY A N 1
ATOM 693 C CA . GLY A 1 87 ? 1.378 -11.528 -11.330 1.00 92.94 87 GLY A CA 1
ATOM 694 C C . GLY A 1 87 ? 2.095 -10.901 -12.533 1.00 92.94 87 GLY A C 1
ATOM 695 O O . GLY A 1 87 ? 1.596 -11.023 -13.649 1.00 92.94 87 GLY A O 1
ATOM 696 N N . GLY A 1 88 ? 3.237 -10.235 -12.334 1.00 92.69 88 GLY A N 1
ATOM 697 C CA . GLY A 1 88 ? 4.057 -9.652 -13.401 1.00 92.69 88 GLY A CA 1
ATOM 698 C C . GLY A 1 88 ? 3.699 -8.213 -13.780 1.00 92.69 88 GLY A C 1
ATOM 699 O O . GLY A 1 88 ? 4.225 -7.694 -14.762 1.00 92.69 88 GLY A O 1
ATOM 700 N N . MET A 1 89 ? 2.818 -7.555 -13.026 1.00 92.88 89 MET A N 1
ATOM 701 C CA . MET A 1 89 ? 2.473 -6.148 -13.240 1.00 92.88 89 MET A CA 1
ATOM 702 C C . MET A 1 89 ? 3.576 -5.224 -12.693 1.00 92.88 89 MET A C 1
ATOM 704 O O . MET A 1 89 ? 4.232 -5.552 -11.703 1.00 92.88 89 MET A O 1
ATOM 708 N N . SER A 1 90 ? 3.775 -4.048 -13.305 1.00 94.88 90 SER A N 1
ATOM 709 C CA . SER A 1 90 ? 4.709 -3.053 -12.756 1.00 94.88 90 SER A CA 1
ATOM 710 C C . SER A 1 90 ? 4.233 -2.543 -11.390 1.00 94.88 90 SER A C 1
ATOM 712 O O . SER A 1 90 ? 3.045 -2.629 -11.063 1.00 94.88 90 SER A O 1
ATOM 714 N N . VAL A 1 91 ? 5.146 -1.999 -10.580 1.00 94.38 91 VAL A N 1
ATOM 715 C CA . VAL A 1 91 ? 4.809 -1.464 -9.248 1.00 94.38 91 VAL A CA 1
ATOM 716 C C . VAL A 1 91 ? 3.764 -0.352 -9.355 1.00 94.38 91 VAL A C 1
ATOM 718 O O . VAL A 1 91 ? 2.734 -0.426 -8.693 1.00 94.38 91 VAL A O 1
ATOM 721 N N . GLU A 1 92 ? 3.970 0.602 -10.263 1.00 94.69 92 GLU A N 1
ATOM 722 C CA . GLU A 1 92 ? 3.025 1.688 -10.551 1.00 94.69 92 GLU A CA 1
ATOM 723 C C . GLU A 1 92 ? 1.620 1.168 -10.878 1.00 94.69 92 GLU A C 1
ATOM 725 O O . GLU A 1 92 ? 0.638 1.512 -10.219 1.00 94.69 92 GLU A O 1
ATOM 730 N N . GLN A 1 93 ? 1.525 0.281 -11.873 1.00 92.94 93 GLN A N 1
ATOM 731 C CA . GLN A 1 93 ? 0.247 -0.281 -12.297 1.00 92.94 93 GLN A CA 1
ATOM 732 C C . GLN A 1 93 ? -0.410 -1.066 -11.161 1.00 92.94 93 GLN A C 1
ATOM 734 O O . GLN A 1 93 ? -1.629 -1.009 -11.003 1.00 92.94 93 GLN A O 1
ATOM 739 N N . SER A 1 94 ? 0.384 -1.761 -10.345 1.00 94.50 94 SER A N 1
ATOM 740 C CA . SER A 1 94 ? -0.107 -2.523 -9.198 1.00 94.50 94 SER A CA 1
ATOM 741 C C . SER A 1 94 ? -0.716 -1.618 -8.130 1.00 94.50 94 SER A C 1
ATOM 743 O O . SER A 1 94 ? -1.776 -1.962 -7.610 1.00 94.50 94 SER A O 1
ATOM 745 N N . VAL A 1 95 ? -0.105 -0.463 -7.841 1.00 94.56 95 VAL A N 1
ATOM 746 C CA . VAL A 1 95 ? -0.628 0.549 -6.901 1.00 94.56 95 VAL A CA 1
ATOM 747 C C . VAL A 1 95 ? -1.985 1.070 -7.369 1.00 94.56 95 VAL A C 1
ATOM 749 O O . VAL A 1 95 ? -2.949 1.062 -6.598 1.00 94.56 95 VAL A O 1
ATOM 752 N N . THR A 1 96 ? -2.102 1.447 -8.645 1.00 91.56 96 THR A N 1
ATOM 753 C CA . THR A 1 96 ? -3.365 1.956 -9.200 1.00 91.56 96 THR A CA 1
ATOM 754 C C . THR A 1 96 ? -4.437 0.869 -9.257 1.00 91.56 96 THR A C 1
ATOM 756 O O . THR A 1 96 ? -5.552 1.066 -8.781 1.00 91.56 96 THR A O 1
ATOM 759 N N . LYS A 1 97 ? -4.106 -0.308 -9.800 1.00 90.69 97 LYS A N 1
ATOM 760 C CA . LYS A 1 97 ? -5.065 -1.404 -10.000 1.00 90.69 97 LYS A CA 1
ATOM 761 C C . LYS A 1 97 ? -5.484 -2.085 -8.706 1.00 90.69 97 LYS A C 1
ATOM 763 O O . LYS A 1 97 ? -6.528 -2.730 -8.683 1.00 90.69 97 LYS A O 1
ATOM 768 N N . ALA A 1 98 ? -4.701 -1.981 -7.636 1.00 91.56 98 ALA A N 1
ATOM 769 C CA . ALA A 1 98 ? -5.084 -2.518 -6.336 1.00 91.56 98 ALA A CA 1
ATOM 770 C C . ALA A 1 98 ? -6.305 -1.811 -5.733 1.00 91.56 98 ALA A C 1
ATOM 772 O O . ALA A 1 98 ? -6.998 -2.426 -4.931 1.00 91.56 98 ALA A O 1
ATOM 773 N N . LEU A 1 99 ? -6.619 -0.576 -6.142 1.00 90.44 99 LEU A N 1
ATOM 774 C CA . LEU A 1 99 ? -7.818 0.135 -5.680 1.00 90.44 99 LEU A CA 1
ATOM 775 C C . LEU A 1 99 ? -9.120 -0.490 -6.201 1.00 90.44 99 LEU A C 1
ATOM 777 O O . LEU A 1 99 ? -10.166 -0.321 -5.574 1.00 90.44 99 LEU A O 1
ATOM 781 N N . ASP A 1 100 ? -9.045 -1.253 -7.296 1.00 88.19 100 ASP A N 1
ATOM 782 C CA . ASP A 1 100 ? -10.194 -1.918 -7.920 1.00 88.19 100 ASP A CA 1
ATOM 783 C C . ASP A 1 100 ? -10.802 -3.012 -7.017 1.00 88.19 100 ASP A C 1
ATOM 785 O O . ASP A 1 100 ? -11.917 -3.463 -7.267 1.00 88.19 100 ASP A O 1
ATOM 789 N N . ILE A 1 101 ? -10.108 -3.434 -5.946 1.00 85.88 101 ILE A N 1
ATOM 790 C CA . ILE A 1 101 ? -10.664 -4.382 -4.960 1.00 85.88 101 ILE A CA 1
ATOM 791 C C . ILE A 1 101 ? -11.797 -3.773 -4.127 1.00 85.88 101 ILE A C 1
ATOM 793 O O . ILE A 1 101 ? -12.557 -4.512 -3.499 1.00 85.88 101 ILE A O 1
ATOM 797 N N . PHE A 1 102 ? -11.869 -2.439 -4.068 1.00 84.62 102 PHE A N 1
ATOM 798 C CA . PHE A 1 102 ? -12.873 -1.710 -3.310 1.00 84.62 102 PHE A CA 1
ATOM 799 C C . PHE A 1 102 ? -14.005 -1.308 -4.255 1.00 84.62 102 PHE A C 1
ATOM 801 O O . PHE A 1 102 ? -13.810 -0.391 -5.065 1.00 84.62 102 PHE A O 1
ATOM 808 N N . PRO A 1 103 ? -15.184 -1.944 -4.156 1.00 72.69 103 PRO A N 1
ATOM 809 C CA . PRO A 1 103 ? -16.294 -1.624 -5.036 1.00 72.69 103 PRO A CA 1
ATOM 810 C C . PRO A 1 103 ? -16.676 -0.152 -4.878 1.00 72.69 103 PRO A C 1
ATOM 812 O O . PRO A 1 103 ? -16.765 0.374 -3.764 1.00 72.69 103 PRO A O 1
ATOM 815 N N . ASP A 1 104 ? -16.905 0.527 -5.998 1.00 68.81 104 ASP A N 1
ATOM 816 C CA . ASP A 1 104 ? -17.542 1.834 -5.954 1.00 68.81 104 ASP A CA 1
ATOM 817 C C . ASP A 1 104 ? -19.000 1.646 -5.536 1.00 68.81 104 ASP A C 1
ATOM 819 O O . ASP A 1 104 ? -19.687 0.747 -6.023 1.00 68.81 104 ASP A O 1
ATOM 823 N N . ALA A 1 105 ? -19.500 2.525 -4.666 1.00 58.03 105 ALA A N 1
ATOM 824 C CA . ALA A 1 105 ? -20.881 2.471 -4.178 1.00 58.03 105 ALA A CA 1
ATOM 825 C C . ALA A 1 105 ? -21.938 2.483 -5.306 1.00 58.03 105 ALA A C 1
ATOM 827 O O . ALA A 1 105 ? -23.082 2.108 -5.075 1.00 58.03 105 ALA A O 1
ATOM 828 N N . ALA A 1 106 ? -21.554 2.893 -6.521 1.00 54.00 106 ALA A N 1
ATOM 829 C CA . ALA A 1 106 ? -22.410 2.950 -7.702 1.00 54.00 106 ALA A CA 1
ATOM 830 C C . ALA A 1 106 ? -22.397 1.679 -8.580 1.00 54.00 106 ALA A C 1
ATOM 832 O O . ALA A 1 106 ? -23.297 1.530 -9.400 1.00 54.00 106 ALA A O 1
ATOM 833 N N . ASN A 1 107 ? -21.420 0.773 -8.436 1.00 49.81 107 ASN A N 1
ATOM 834 C CA . ASN A 1 107 ? -21.203 -0.350 -9.363 1.00 49.81 107 ASN A CA 1
ATOM 835 C C . ASN A 1 107 ? -20.998 -1.680 -8.621 1.00 49.81 107 ASN A C 1
ATOM 837 O O . ASN A 1 107 ? -19.957 -2.327 -8.723 1.00 49.81 107 ASN A O 1
ATOM 841 N N . LEU A 1 108 ? -22.027 -2.121 -7.896 1.00 52.03 108 LEU A N 1
ATOM 842 C CA . LEU A 1 108 ? -22.154 -3.509 -7.436 1.00 52.03 108 LEU A CA 1
ATOM 843 C C . LEU A 1 108 ? -22.641 -4.402 -8.593 1.00 52.03 108 LEU A C 1
ATOM 845 O O . LEU A 1 108 ? -23.726 -4.974 -8.551 1.00 52.03 108 LEU A O 1
ATOM 849 N N . SER A 1 109 ? -21.848 -4.499 -9.659 1.00 46.88 109 SER A N 1
ATOM 850 C CA . SER A 1 109 ? -22.014 -5.531 -10.686 1.00 46.88 109 SER A CA 1
ATOM 851 C C . SER A 1 109 ? -21.159 -6.742 -10.309 1.00 46.88 10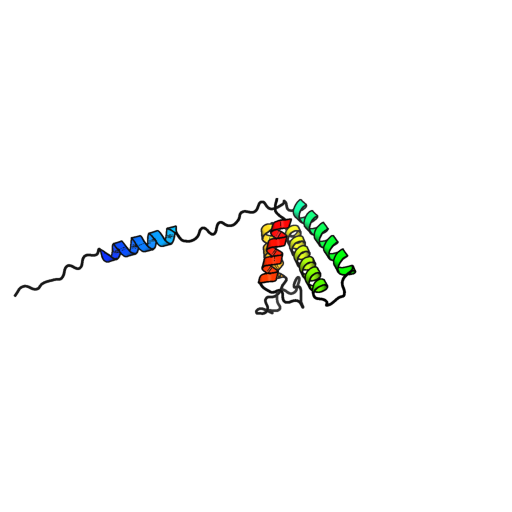9 SER A C 1
ATOM 853 O O . SER A 1 109 ? -19.954 -6.633 -10.099 1.00 46.88 109 SER A O 1
ATOM 855 N N . SER A 1 110 ? -21.814 -7.892 -10.194 1.00 46.72 110 SER A N 1
ATOM 856 C CA . SER A 1 110 ? -21.388 -9.142 -9.551 1.00 46.72 110 SER A CA 1
ATOM 857 C C . SER A 1 110 ? -20.249 -9.930 -10.223 1.00 46.72 110 SER A C 1
ATOM 859 O O . SER A 1 110 ? -20.001 -11.064 -9.824 1.00 46.72 110 SER A O 1
ATOM 861 N N . ASP A 1 111 ? -19.540 -9.365 -11.204 1.00 46.22 111 ASP A N 1
ATOM 862 C CA . ASP A 1 111 ? -18.596 -10.120 -12.049 1.00 46.22 111 ASP A CA 1
ATOM 863 C C . ASP A 1 111 ? -17.117 -10.048 -11.619 1.00 46.22 111 ASP A C 1
ATOM 865 O O . ASP A 1 111 ? -16.299 -10.831 -12.096 1.00 46.22 111 ASP A O 1
ATOM 869 N N . THR A 1 112 ? -16.744 -9.193 -10.660 1.00 47.84 112 THR A N 1
ATOM 870 C CA . THR A 1 112 ? -15.342 -9.057 -10.194 1.00 47.84 112 THR A CA 1
ATOM 871 C C . THR A 1 112 ? -15.060 -9.842 -8.901 1.00 47.84 112 THR A C 1
ATOM 873 O O . THR A 1 112 ? -14.254 -9.445 -8.061 1.00 47.84 112 THR A O 1
ATOM 876 N N . ALA A 1 113 ? -15.757 -10.958 -8.681 1.00 44.22 113 ALA A N 1
ATOM 877 C CA . ALA A 1 113 ? -15.889 -11.584 -7.361 1.00 44.22 113 ALA A CA 1
ATOM 878 C C . ALA A 1 113 ? -14.643 -12.324 -6.822 1.00 44.22 113 ALA A C 1
ATOM 880 O O . ALA A 1 113 ? -14.609 -12.652 -5.640 1.00 44.22 113 ALA A O 1
ATOM 881 N N . ALA A 1 114 ? -13.609 -12.581 -7.630 1.00 47.03 114 ALA A N 1
ATOM 882 C CA . ALA A 1 114 ? -12.479 -13.411 -7.185 1.00 47.03 114 ALA A CA 1
ATOM 883 C C . ALA A 1 114 ? -11.489 -12.697 -6.237 1.00 47.03 114 ALA A C 1
ATOM 885 O O . ALA A 1 114 ? -10.767 -13.368 -5.505 1.00 47.03 114 ALA A O 1
ATOM 886 N N . ASP A 1 115 ? -11.463 -11.358 -6.225 1.00 51.25 115 ASP A N 1
ATOM 887 C CA . ASP A 1 115 ? -10.506 -10.559 -5.430 1.00 51.25 115 ASP A CA 1
ATOM 888 C C . ASP A 1 115 ? -11.162 -9.338 -4.745 1.00 51.25 115 ASP A C 1
ATOM 890 O O . ASP A 1 115 ? -10.479 -8.465 -4.207 1.00 51.25 115 ASP A O 1
ATOM 894 N N . SER A 1 116 ? -12.498 -9.262 -4.773 1.00 57.56 116 SER A N 1
ATOM 895 C CA . SER A 1 116 ? -13.270 -8.149 -4.211 1.00 57.56 116 SER A CA 1
ATOM 896 C C . SER A 1 116 ? -13.269 -8.182 -2.683 1.00 57.56 116 SER A C 1
ATOM 898 O O . SER A 1 116 ? -13.690 -9.166 -2.072 1.00 57.56 116 SER A O 1
ATOM 900 N N . PHE A 1 117 ? -12.862 -7.083 -2.047 1.00 64.81 117 PHE A N 1
ATOM 901 C CA . PHE A 1 117 ? -13.024 -6.901 -0.607 1.00 64.81 117 PHE A CA 1
ATOM 902 C C . PHE A 1 117 ? -14.470 -6.478 -0.319 1.00 64.81 117 PHE A C 1
ATOM 904 O O . PHE A 1 117 ? -14.827 -5.301 -0.343 1.00 64.81 117 PHE A O 1
ATOM 911 N N . THR A 1 118 ? -15.339 -7.468 -0.120 1.00 59.09 118 THR A N 1
ATOM 912 C CA . THR A 1 118 ? -16.774 -7.253 0.097 1.00 59.09 118 THR A CA 1
ATOM 913 C C . THR A 1 118 ? -17.056 -6.783 1.524 1.00 59.09 118 THR A C 1
ATOM 915 O O . THR A 1 118 ? -16.569 -7.387 2.477 1.00 59.09 118 THR A O 1
ATOM 918 N N . GLY A 1 119 ? -17.892 -5.753 1.682 1.00 62.19 119 GLY A N 1
ATOM 919 C CA . GLY A 1 119 ? -18.391 -5.296 2.989 1.00 62.19 119 GLY A CA 1
ATOM 920 C C . GLY A 1 119 ? -17.837 -3.953 3.471 1.00 62.19 119 GLY A C 1
ATOM 921 O O . GLY A 1 119 ? -18.346 -3.418 4.452 1.00 62.19 119 GLY A O 1
ATOM 922 N N . PHE A 1 120 ? -16.864 -3.372 2.763 1.00 66.06 120 PHE A N 1
ATOM 923 C CA . PHE A 1 120 ? -16.327 -2.046 3.066 1.00 66.06 120 PHE A CA 1
ATOM 924 C C . PHE A 1 120 ? -16.427 -1.128 1.852 1.00 66.06 120 PHE A C 1
ATOM 926 O O . PHE A 1 120 ? -15.832 -1.384 0.807 1.00 66.06 120 PHE A O 1
ATOM 933 N N . PHE A 1 121 ? -17.162 -0.029 2.011 1.00 75.81 121 PHE A N 1
ATOM 934 C CA . PHE A 1 121 ? -17.156 1.064 1.048 1.00 75.81 121 PHE A CA 1
ATOM 935 C C . PHE A 1 121 ? -16.048 2.038 1.428 1.00 75.81 121 PHE A C 1
ATOM 937 O O . PHE A 1 121 ? -16.096 2.672 2.482 1.00 75.81 121 PHE A O 1
ATOM 944 N N . VAL A 1 122 ? -15.043 2.144 0.565 1.00 82.31 122 VAL A N 1
ATOM 945 C CA . VAL A 1 122 ? -13.933 3.081 0.738 1.00 82.31 122 VAL A CA 1
ATOM 946 C C . VAL A 1 122 ? -14.246 4.337 -0.064 1.00 82.31 122 VAL A C 1
ATOM 948 O O . VAL A 1 122 ? -14.500 4.268 -1.267 1.00 82.31 122 VAL A O 1
ATOM 951 N N . SER A 1 123 ? -14.260 5.489 0.606 1.00 85.44 123 SER A N 1
ATOM 952 C CA . SER A 1 123 ? -14.507 6.773 -0.049 1.00 85.44 123 SER A CA 1
ATOM 953 C C . SER A 1 123 ? -13.395 7.093 -1.054 1.00 85.44 123 SER A C 1
ATOM 955 O O . SER A 1 123 ? -12.269 6.600 -0.946 1.00 85.44 123 SER A O 1
ATOM 957 N N . LYS A 1 124 ? -13.683 7.971 -2.019 1.00 86.31 124 LYS A N 1
ATOM 958 C CA . LYS A 1 124 ? -12.675 8.433 -2.981 1.00 86.31 124 LYS A CA 1
ATOM 959 C C . LYS A 1 124 ? -11.449 9.040 -2.284 1.00 86.31 124 LYS A C 1
ATOM 961 O O . LYS A 1 124 ? -10.330 8.730 -2.670 1.00 86.31 124 LYS A O 1
ATOM 966 N N . SER A 1 125 ? -11.651 9.828 -1.227 1.00 87.62 125 SER A N 1
ATOM 967 C CA . SER A 1 125 ? -10.548 10.434 -0.472 1.00 87.62 125 SER A CA 1
ATOM 968 C C . SER A 1 125 ? -9.688 9.394 0.246 1.00 87.62 125 SER A C 1
ATOM 970 O O . SER A 1 125 ? -8.470 9.532 0.286 1.00 87.62 125 SER A O 1
ATOM 972 N N . THR A 1 126 ? -10.284 8.321 0.772 1.00 89.19 126 THR A N 1
ATOM 973 C CA . THR A 1 126 ? -9.512 7.226 1.372 1.00 89.19 126 THR A CA 1
ATOM 974 C C . THR A 1 126 ? -8.746 6.441 0.305 1.00 89.19 126 THR A C 1
A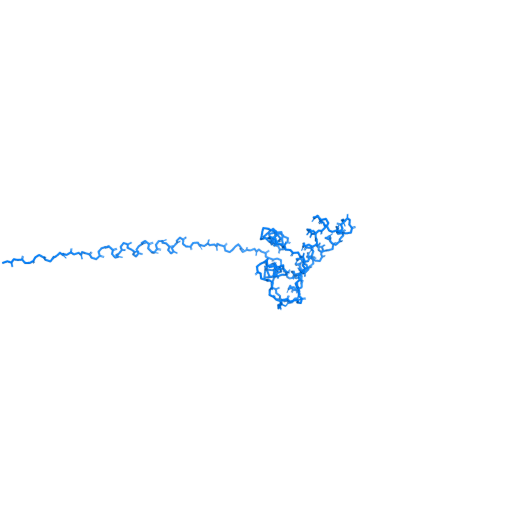TOM 976 O O . THR A 1 126 ? -7.583 6.122 0.524 1.00 89.19 126 THR A O 1
ATOM 979 N N . LYS A 1 127 ? -9.333 6.191 -0.876 1.00 90.19 127 LYS A N 1
ATOM 980 C CA . LYS A 1 127 ? -8.614 5.583 -2.015 1.00 90.19 127 LYS A CA 1
ATOM 981 C C . LYS A 1 127 ? -7.409 6.429 -2.448 1.00 90.19 127 LYS A C 1
ATOM 983 O O . LYS A 1 127 ? -6.334 5.887 -2.684 1.00 90.19 127 LYS A O 1
ATOM 988 N N . GLU A 1 128 ? -7.573 7.749 -2.513 1.00 91.69 128 GLU A N 1
ATOM 989 C CA . GLU A 1 128 ? -6.481 8.686 -2.805 1.00 91.69 128 GLU A CA 1
ATOM 990 C C . GLU A 1 128 ? -5.405 8.661 -1.712 1.00 91.69 128 GLU A C 1
ATOM 992 O O . GLU A 1 128 ? -4.221 8.583 -2.028 1.00 91.69 128 GLU A O 1
ATOM 997 N N . SER A 1 129 ? -5.802 8.649 -0.435 1.00 92.88 129 SER A N 1
ATOM 998 C CA . SER A 1 129 ? -4.875 8.530 0.697 1.00 92.88 129 SER A CA 1
ATOM 999 C C . SER A 1 129 ? -4.048 7.246 0.620 1.00 92.88 129 SER A C 1
ATOM 1001 O O . SER A 1 129 ? -2.825 7.307 0.706 1.00 92.88 129 SER A O 1
ATOM 1003 N N . LEU A 1 130 ? -4.702 6.104 0.381 1.00 94.25 130 LEU A N 1
ATOM 1004 C CA . LEU A 1 130 ? -4.048 4.804 0.209 1.00 94.25 130 LEU A CA 1
ATOM 1005 C C . LEU A 1 130 ? -3.046 4.829 -0.947 1.00 94.25 130 LEU A C 1
ATOM 1007 O O . LEU A 1 130 ? -1.911 4.382 -0.795 1.00 94.25 130 LEU A O 1
ATOM 1011 N N . SER A 1 131 ? -3.451 5.383 -2.093 1.00 94.31 131 SER A N 1
ATOM 1012 C CA . SER A 1 131 ? -2.573 5.498 -3.256 1.00 94.31 131 SER A CA 1
ATOM 1013 C C . SER A 1 131 ? -1.364 6.382 -2.967 1.00 94.31 131 SER A C 1
ATOM 1015 O O . SER A 1 131 ? -0.254 6.023 -3.342 1.00 94.31 131 SER A O 1
ATOM 1017 N N . ASN A 1 132 ? -1.556 7.523 -2.303 1.00 94.44 132 ASN A N 1
ATOM 1018 C CA . ASN A 1 132 ? -0.471 8.445 -1.970 1.00 94.44 132 ASN A CA 1
ATOM 1019 C C . ASN A 1 132 ? 0.515 7.821 -0.980 1.00 94.44 132 ASN A C 1
ATOM 1021 O O . ASN A 1 132 ? 1.726 7.957 -1.150 1.00 94.44 132 ASN A O 1
ATOM 1025 N N . GLU A 1 133 ? 0.007 7.110 0.026 1.00 94.88 133 GLU A N 1
ATOM 1026 C CA . GLU A 1 133 ? 0.836 6.402 0.997 1.00 94.88 133 GLU A CA 1
ATOM 1027 C C . GLU A 1 133 ? 1.647 5.284 0.330 1.00 94.88 133 GLU A C 1
ATOM 1029 O O . GLU A 1 133 ? 2.860 5.199 0.528 1.00 94.88 133 GLU A O 1
ATOM 1034 N N . ALA A 1 134 ? 1.007 4.468 -0.513 1.00 94.75 134 ALA A N 1
ATOM 1035 C CA . ALA A 1 134 ? 1.692 3.409 -1.243 1.00 94.75 134 ALA A CA 1
ATOM 1036 C C . ALA A 1 134 ? 2.740 3.966 -2.209 1.00 94.75 134 ALA A C 1
ATOM 1038 O O . ALA A 1 134 ? 3.846 3.433 -2.258 1.00 94.75 134 ALA A O 1
ATOM 1039 N N . THR A 1 135 ? 2.444 5.056 -2.922 1.00 94.44 135 THR A N 1
ATOM 1040 C CA . THR A 1 135 ? 3.444 5.756 -3.738 1.00 94.44 135 THR A CA 1
ATOM 1041 C C . THR A 1 135 ? 4.623 6.181 -2.869 1.00 94.44 135 THR A C 1
ATOM 1043 O O . THR A 1 135 ? 5.744 5.778 -3.151 1.00 94.44 135 THR A O 1
ATOM 1046 N N . GLY A 1 136 ? 4.387 6.877 -1.752 1.00 93.94 136 GLY A N 1
ATOM 1047 C CA . GLY A 1 136 ? 5.462 7.323 -0.858 1.00 93.94 136 GLY A CA 1
ATOM 1048 C C . GLY A 1 136 ? 6.324 6.190 -0.285 1.00 93.94 136 GLY A C 1
ATOM 1049 O O . GLY A 1 136 ? 7.513 6.389 -0.051 1.00 93.94 136 GLY A O 1
ATOM 1050 N N . LYS A 1 137 ? 5.755 4.995 -0.087 1.00 95.19 137 LYS A N 1
ATOM 1051 C CA . LYS A 1 137 ? 6.490 3.811 0.391 1.00 95.19 137 LYS A CA 1
ATOM 1052 C C . LYS A 1 137 ? 7.217 3.040 -0.711 1.00 95.19 137 LYS A C 1
ATOM 1054 O O . LYS A 1 137 ? 8.163 2.320 -0.405 1.00 95.19 137 LYS A O 1
ATOM 1059 N N . LEU A 1 138 ? 6.746 3.112 -1.955 1.00 95.44 138 LEU A N 1
ATOM 1060 C CA . LEU A 1 138 ? 7.204 2.260 -3.064 1.00 95.44 138 LEU A CA 1
ATOM 1061 C C . LEU A 1 138 ? 8.020 3.016 -4.114 1.00 95.44 138 LEU A C 1
ATOM 1063 O O . LEU A 1 138 ? 8.354 2.458 -5.163 1.00 95.44 138 LEU A O 1
ATOM 1067 N N . THR A 1 139 ? 8.368 4.262 -3.820 1.00 93.44 139 THR A N 1
ATOM 1068 C CA . THR A 1 139 ? 9.278 5.089 -4.611 1.00 93.44 139 THR A CA 1
ATOM 1069 C C . THR A 1 139 ? 10.594 5.315 -3.870 1.00 93.44 139 THR A C 1
ATOM 1071 O O . THR A 1 139 ? 10.636 5.223 -2.643 1.00 93.44 139 THR A O 1
ATOM 1074 N N . LEU A 1 140 ? 11.663 5.576 -4.623 1.00 88.00 140 LEU A N 1
ATOM 1075 C CA . LEU A 1 140 ? 13.031 5.810 -4.146 1.00 88.00 140 LEU A CA 1
ATOM 1076 C C . LEU A 1 140 ? 13.340 7.296 -3.939 1.00 88.00 140 LEU A C 1
ATOM 1078 O O . LEU A 1 140 ? 12.882 8.108 -4.777 1.00 88.00 140 LEU A O 1
#

Sequence (140 aa):
MKRTFAKKSPMSLLAGFFLFGFLLLTAGRAEAQTYNWMQSDQAQQTIKQEVTTLQTSLQGLTPGTQGYNDVLIHAHYYKAIYRRIVGGMSVEQSVTKALDIFPDAANLSSDTAADSFTGFFVSKSTKESLSNEATGKLTL